Protein AF-A0A1Q4YFX6-F1 (afdb_monomer)

pLDDT: mean 81.79, std 7.94, range [51.53, 92.31]

Foldseek 3Di:
DDVLPDPCVPPDPVNVVVVLVVLLVVLLVVFDPVSLVSLVVSLVVLVVVCVVCVVVDDPVRNVVSVVVSVVSNVSSVVRD

Solvent-accessible surface area (backbone atoms only — not comparable to full-atom values): 4490 Å² total; per-residue (Å²): 134,67,89,68,80,53,92,65,56,79,56,56,66,70,58,58,51,52,49,53,52,51,48,48,54,49,16,62,70,66,30,31,70,67,12,22,51,49,32,45,53,51,49,51,53,52,49,52,53,47,64,72,45,48,91,81,51,56,74,70,60,47,53,57,52,51,49,53,50,52,51,50,50,52,48,26,62,72,33,82

Radius of gyration: 14.07 Å; Cα contacts (8 Å, |Δi|>4): 48; chains: 1; bounding box: 30×25×38 Å

Structure (mmCIF, N/CA/C/O backbone):
data_AF-A0A1Q4YFX6-F1
#
_entry.id   AF-A0A1Q4YFX6-F1
#
loop_
_atom_site.group_PDB
_atom_site.id
_atom_site.type_symbol
_atom_site.label_atom_id
_atom_site.label_alt_id
_atom_site.label_comp_id
_atom_site.label_asym_id
_atom_site.label_entity_id
_atom_site.label_seq_id
_atom_site.pdbx_PDB_ins_code
_atom_site.Cartn_x
_atom_site.Cartn_y
_atom_site.Cartn_z
_atom_site.occupancy
_atom_site.B_iso_or_equiv
_atom_site.auth_seq_id
_atom_site.auth_comp_id
_atom_site.auth_asym_id
_atom_site.auth_atom_id
_atom_site.pdbx_PDB_model_num
ATOM 1 N N . MET A 1 1 ? 14.026 -10.593 -20.423 1.00 51.53 1 MET A N 1
ATOM 2 C CA . MET A 1 1 ? 12.722 -10.835 -19.766 1.00 51.53 1 MET A CA 1
ATOM 3 C C . MET A 1 1 ? 11.725 -9.846 -20.339 1.00 51.53 1 MET A C 1
ATOM 5 O O . MET A 1 1 ? 12.044 -8.666 -20.365 1.00 51.53 1 MET A O 1
ATOM 9 N N . ILE A 1 2 ? 10.586 -10.305 -20.860 1.00 54.59 2 ILE A N 1
ATOM 10 C CA . ILE A 1 2 ? 9.547 -9.416 -21.404 1.00 54.59 2 ILE A CA 1
ATOM 11 C C . ILE A 1 2 ? 8.769 -8.828 -20.214 1.00 54.59 2 ILE A C 1
ATOM 13 O O . ILE A 1 2 ? 8.240 -9.606 -19.412 1.00 54.59 2 ILE A O 1
ATOM 17 N N . PRO A 1 3 ? 8.705 -7.494 -20.051 1.00 57.62 3 PRO A N 1
ATOM 18 C CA . PRO A 1 3 ? 7.840 -6.873 -19.055 1.00 57.62 3 PRO A CA 1
ATOM 19 C C . PRO A 1 3 ? 6.394 -7.347 -19.250 1.00 57.62 3 PRO A C 1
ATOM 21 O O . PRO A 1 3 ? 5.850 -7.241 -20.344 1.00 57.62 3 PRO A O 1
ATOM 24 N N . GLY A 1 4 ? 5.791 -7.915 -18.203 1.00 65.25 4 GLY A N 1
ATOM 25 C CA . GLY A 1 4 ? 4.421 -8.436 -18.258 1.00 65.25 4 GLY A CA 1
ATOM 26 C C . GLY A 1 4 ? 4.281 -9.924 -18.596 1.00 65.25 4 GLY A C 1
ATOM 27 O O . GLY A 1 4 ? 3.157 -10.382 -18.704 1.00 65.25 4 GLY A O 1
ATOM 28 N N . ALA A 1 5 ? 5.359 -10.709 -18.703 1.00 65.38 5 ALA A N 1
ATOM 29 C CA . ALA A 1 5 ? 5.290 -12.157 -18.978 1.00 65.38 5 ALA A CA 1
ATOM 30 C C . ALA A 1 5 ? 5.292 -13.055 -17.713 1.00 65.38 5 ALA A C 1
ATOM 32 O O . ALA A 1 5 ? 5.888 -14.130 -17.708 1.00 65.38 5 ALA A O 1
ATOM 33 N N . GLY A 1 6 ? 4.653 -12.616 -16.622 1.00 70.94 6 GLY A N 1
ATOM 34 C CA . GLY A 1 6 ? 4.548 -13.369 -15.358 1.00 70.94 6 GLY A CA 1
ATOM 35 C C . GLY A 1 6 ? 3.116 -13.824 -15.036 1.00 70.94 6 GLY A C 1
ATOM 36 O O . GLY A 1 6 ? 2.184 -13.437 -15.740 1.00 70.94 6 GLY A O 1
ATOM 37 N N . PRO A 1 7 ? 2.885 -14.584 -13.948 1.00 71.25 7 PRO A N 1
ATOM 38 C CA . PRO A 1 7 ? 1.543 -15.030 -13.536 1.00 71.25 7 PRO A CA 1
ATOM 39 C C . PRO A 1 7 ? 0.523 -13.887 -13.368 1.00 71.25 7 PRO A C 1
ATOM 41 O O . PRO A 1 7 ? -0.668 -14.072 -13.604 1.00 71.25 7 PRO A O 1
ATOM 44 N N . LEU A 1 8 ? 1.003 -12.684 -13.031 1.00 67.06 8 LEU A N 1
ATOM 45 C CA . LEU A 1 8 ? 0.205 -11.463 -12.867 1.00 67.06 8 LEU A CA 1
ATOM 46 C C . LEU A 1 8 ? -0.177 -10.771 -14.189 1.00 67.06 8 LEU A C 1
ATOM 48 O O . LEU A 1 8 ? -0.940 -9.814 -14.168 1.00 67.06 8 LEU A O 1
ATOM 52 N N . SER A 1 9 ? 0.295 -11.265 -15.338 1.00 74.88 9 SER A N 1
ATOM 53 C CA . SER A 1 9 ? -0.079 -10.783 -16.682 1.00 74.88 9 SER A CA 1
ATOM 54 C C . SER A 1 9 ? -1.577 -10.864 -16.969 1.00 74.88 9 SER A C 1
ATOM 56 O O . SER A 1 9 ? -2.104 -10.121 -17.791 1.00 74.88 9 SER A O 1
ATOM 58 N N . ARG A 1 10 ? -2.263 -11.773 -16.270 1.00 77.56 10 ARG A N 1
ATOM 59 C CA . ARG A 1 10 ? -3.701 -12.014 -16.389 1.00 77.56 10 ARG A CA 1
ATOM 60 C C . ARG A 1 10 ? -4.539 -11.073 -15.526 1.00 77.56 10 ARG A C 1
ATOM 62 O O . ARG A 1 10 ? -5.758 -11.077 -15.654 1.00 77.56 10 ARG A O 1
ATOM 69 N N . VAL A 1 11 ? -3.912 -10.306 -14.632 1.00 80.44 11 VAL A N 1
ATOM 70 C CA . VAL A 1 11 ? -4.619 -9.413 -13.711 1.00 80.44 11 VAL A CA 1
ATOM 71 C C . VAL A 1 11 ? -4.685 -8.016 -14.329 1.00 80.44 11 VAL A C 1
ATOM 73 O O . VAL A 1 11 ? -3.644 -7.382 -14.509 1.00 80.44 11 VAL A O 1
ATOM 76 N N . PRO A 1 12 ? -5.885 -7.497 -14.645 1.00 84.44 12 PRO A N 1
ATOM 77 C CA . PRO A 1 12 ? -6.006 -6.147 -15.168 1.00 84.44 12 PRO A CA 1
ATOM 78 C C . PRO A 1 12 ? -5.596 -5.131 -14.093 1.00 84.44 12 PRO A C 1
ATOM 80 O O . PRO A 1 12 ? -6.040 -5.209 -12.946 1.00 84.44 12 PRO A O 1
ATOM 83 N N . ALA A 1 13 ? -4.771 -4.149 -14.469 1.00 82.94 13 ALA A N 1
ATOM 84 C CA . ALA A 1 13 ? -4.279 -3.117 -13.551 1.00 82.94 13 ALA A CA 1
ATOM 85 C C . ALA A 1 13 ? -5.398 -2.385 -12.774 1.00 82.94 13 ALA A C 1
ATOM 87 O O . ALA A 1 13 ? -5.235 -2.196 -11.566 1.00 82.94 13 ALA A O 1
ATOM 88 N N . PRO A 1 14 ? -6.557 -2.048 -13.385 1.00 88.62 14 PRO A N 1
ATOM 89 C CA . PRO A 1 14 ? -7.684 -1.481 -12.648 1.00 88.62 14 PRO A CA 1
ATOM 90 C C . PRO A 1 14 ? -8.198 -2.393 -11.529 1.00 88.62 14 PRO A C 1
ATOM 92 O O . PRO A 1 14 ? -8.514 -1.907 -10.451 1.00 88.62 14 PRO A O 1
ATOM 95 N N . ALA A 1 15 ? -8.246 -3.712 -11.741 1.00 87.50 15 ALA A N 1
ATOM 96 C CA . ALA A 1 15 ? -8.722 -4.644 -10.719 1.00 87.50 15 ALA A CA 1
ATOM 97 C C . ALA A 1 15 ? -7.753 -4.734 -9.535 1.00 87.50 15 ALA A C 1
ATOM 99 O O . ALA A 1 15 ? -8.190 -4.713 -8.387 1.00 87.50 15 ALA A O 1
ATOM 100 N N . ALA A 1 16 ? -6.443 -4.770 -9.797 1.00 86.19 16 ALA A N 1
ATOM 101 C CA . ALA A 1 16 ? -5.436 -4.725 -8.738 1.00 86.19 16 ALA A CA 1
ATOM 102 C C . ALA A 1 16 ? -5.519 -3.415 -7.935 1.00 86.19 16 ALA A C 1
ATOM 104 O O . ALA A 1 16 ? -5.436 -3.434 -6.708 1.00 86.19 16 ALA A O 1
ATOM 105 N N . PHE A 1 17 ? -5.741 -2.285 -8.613 1.00 83.50 17 PHE A N 1
ATOM 106 C CA . PHE A 1 17 ? -5.944 -0.997 -7.954 1.00 83.50 17 PHE A CA 1
ATOM 107 C C . PHE A 1 17 ? -7.202 -0.988 -7.074 1.00 83.50 17 PHE A C 1
ATOM 109 O O . PHE A 1 17 ? -7.128 -0.608 -5.908 1.00 83.50 17 PHE A O 1
ATO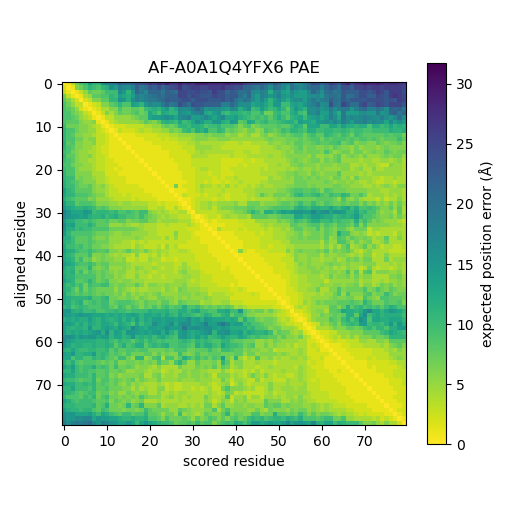M 116 N N . LEU A 1 18 ? -8.339 -1.452 -7.601 1.00 92.31 18 LEU A N 1
ATOM 117 C CA . LEU A 1 18 ? -9.597 -1.526 -6.853 1.00 92.31 18 LEU A CA 1
ATOM 118 C C . LEU A 1 18 ? -9.489 -2.442 -5.630 1.00 92.31 18 LEU A C 1
ATOM 120 O O . LEU A 1 18 ? -10.031 -2.111 -4.579 1.00 92.31 18 LEU A O 1
ATOM 124 N N . LEU A 1 19 ? -8.752 -3.551 -5.735 1.00 89.12 19 LEU A N 1
ATOM 125 C CA . LEU A 1 19 ? -8.474 -4.438 -4.606 1.00 89.12 19 LEU A CA 1
ATOM 126 C C . LEU A 1 19 ? -7.725 -3.699 -3.490 1.00 89.12 19 LEU A C 1
ATOM 128 O O . LEU A 1 19 ? -8.142 -3.739 -2.337 1.00 89.12 19 LEU A O 1
ATOM 132 N N . VAL A 1 20 ? -6.633 -3.008 -3.831 1.00 88.19 20 VAL A N 1
ATOM 133 C CA . VAL A 1 20 ? -5.838 -2.231 -2.865 1.00 88.19 20 VAL A CA 1
ATOM 134 C C . VAL A 1 20 ? -6.690 -1.139 -2.223 1.00 88.19 20 VAL A C 1
ATOM 136 O O . VAL A 1 20 ? -6.652 -0.977 -1.006 1.00 88.19 20 VAL A O 1
ATOM 139 N N . LEU A 1 21 ? -7.490 -0.430 -3.023 1.00 88.75 21 LEU A N 1
ATOM 140 C CA . LEU A 1 21 ? -8.394 0.610 -2.541 1.00 88.75 21 LEU A CA 1
ATOM 141 C C . LEU A 1 21 ? -9.427 0.050 -1.555 1.00 88.75 21 LEU A C 1
ATOM 143 O O . LEU A 1 21 ? -9.633 0.632 -0.492 1.00 88.75 21 LEU A O 1
ATOM 147 N N . ALA A 1 22 ? -10.039 -1.090 -1.882 1.00 91.12 22 ALA A N 1
ATOM 148 C CA . ALA A 1 22 ? -11.005 -1.754 -1.018 1.00 91.12 22 ALA A CA 1
ATOM 149 C C . ALA A 1 22 ? -10.361 -2.220 0.294 1.00 91.12 22 ALA A C 1
ATOM 151 O O . ALA A 1 22 ? -10.897 -1.936 1.360 1.00 91.12 22 ALA A O 1
ATOM 152 N N . LEU A 1 23 ? -9.193 -2.873 0.238 1.00 88.81 23 LEU A N 1
ATOM 153 C CA . LEU A 1 23 ? -8.463 -3.323 1.430 1.00 88.81 23 LEU A CA 1
ATOM 154 C C . LEU A 1 23 ? -8.073 -2.154 2.334 1.00 88.81 23 LEU A C 1
ATOM 156 O O . LEU A 1 23 ? -8.250 -2.225 3.548 1.00 88.81 23 LEU A O 1
ATOM 160 N N . PHE A 1 24 ? -7.570 -1.072 1.739 1.00 83.69 24 PHE A N 1
ATOM 161 C CA . PHE A 1 24 ? -7.185 0.124 2.471 1.00 83.69 24 PHE A CA 1
ATOM 162 C C . PHE A 1 24 ? -8.396 0.790 3.136 1.00 83.69 24 PHE A C 1
ATOM 164 O O . PHE A 1 24 ? -8.382 1.033 4.342 1.00 83.69 24 PHE A O 1
ATOM 171 N N . GLY A 1 25 ? -9.470 1.028 2.377 1.00 88.88 25 GLY A N 1
ATOM 172 C CA . GLY A 1 25 ? -10.697 1.624 2.905 1.00 88.88 25 GLY A CA 1
ATOM 173 C C . GLY A 1 25 ? -11.324 0.779 4.013 1.00 88.88 25 GLY A C 1
ATOM 174 O O . GLY A 1 25 ? -11.697 1.311 5.056 1.00 88.88 25 GLY A O 1
ATOM 175 N N . LEU A 1 26 ? -11.370 -0.543 3.829 1.00 87.50 26 LEU A N 1
ATOM 176 C CA . LEU A 1 26 ? -11.913 -1.470 4.818 1.00 87.50 26 LEU A CA 1
ATOM 177 C C . LEU A 1 26 ? -11.050 -1.519 6.087 1.00 87.50 26 LEU A C 1
ATOM 179 O O . LEU A 1 26 ? -11.586 -1.476 7.190 1.00 87.50 26 LEU A O 1
ATOM 183 N N . GLY A 1 27 ? -9.722 -1.554 5.946 1.00 82.75 27 GLY A N 1
ATOM 184 C CA . GLY A 1 27 ? -8.796 -1.539 7.079 1.00 82.75 27 GLY A CA 1
ATOM 185 C C . GLY A 1 27 ? -8.924 -0.270 7.926 1.00 82.75 27 GLY A C 1
ATOM 186 O O . GLY A 1 27 ? -8.972 -0.349 9.153 1.00 82.75 27 GLY A O 1
ATOM 187 N N . VAL A 1 28 ? -9.067 0.891 7.277 1.00 85.06 28 VAL A N 1
ATOM 188 C CA . VAL A 1 28 ? -9.316 2.172 7.959 1.00 85.06 28 VAL A CA 1
ATOM 189 C C . VAL A 1 28 ? -10.702 2.205 8.611 1.00 85.06 28 VAL A C 1
ATOM 191 O O . VAL A 1 28 ? -10.839 2.731 9.712 1.00 85.06 28 VAL A O 1
ATOM 194 N N . TRP A 1 29 ? -11.723 1.634 7.966 1.00 87.81 29 TRP A N 1
ATOM 195 C CA . TRP A 1 29 ? -13.092 1.613 8.487 1.00 87.81 29 TRP A CA 1
ATOM 196 C C . TRP A 1 29 ? -13.251 0.727 9.729 1.00 87.81 29 TRP A C 1
ATOM 198 O O . TRP A 1 29 ? -13.907 1.132 10.685 1.00 87.81 29 TRP A O 1
ATOM 208 N N . ILE A 1 30 ? -12.654 -0.472 9.728 1.00 86.25 30 ILE A N 1
ATOM 209 C CA . ILE A 1 30 ? -12.775 -1.443 10.830 1.00 86.25 30 ILE A CA 1
ATOM 210 C C . ILE A 1 30 ? -12.119 -0.911 12.115 1.00 86.25 30 ILE A C 1
ATOM 212 O O . ILE A 1 30 ? -12.675 -1.092 13.197 1.00 86.25 30 ILE A O 1
ATOM 216 N N . ARG A 1 31 ? -10.973 -0.222 11.990 1.00 80.00 31 ARG A N 1
ATOM 217 C CA . ARG A 1 31 ? -10.117 0.242 13.102 1.00 80.00 31 ARG A CA 1
ATOM 218 C C . ARG A 1 31 ? -9.683 -0.879 14.069 1.00 80.00 31 ARG A C 1
ATOM 220 O O . ARG A 1 31 ? -10.056 -2.044 13.928 1.00 80.00 31 ARG A O 1
ATOM 227 N N . GLY A 1 32 ? -8.802 -0.556 15.014 1.00 82.50 32 GLY A N 1
ATOM 228 C CA . GLY A 1 32 ? -8.237 -1.500 15.979 1.00 82.50 32 GLY A CA 1
ATOM 229 C C . GLY A 1 32 ? -7.330 -2.562 15.347 1.00 82.50 32 GLY A C 1
ATOM 230 O O . GLY A 1 32 ? -6.867 -2.443 14.210 1.00 82.50 32 GLY A O 1
ATOM 231 N N . THR A 1 33 ? -7.080 -3.649 16.083 1.00 83.81 33 THR A N 1
ATOM 232 C CA . THR A 1 33 ? -6.085 -4.675 15.718 1.00 83.81 33 THR A CA 1
ATOM 233 C C . THR A 1 33 ? -6.362 -5.341 14.367 1.00 83.81 33 THR A C 1
ATOM 235 O O . THR A 1 33 ? -5.430 -5.607 13.612 1.00 83.81 33 THR A O 1
ATOM 238 N N . VAL A 1 34 ? -7.631 -5.590 14.028 1.00 87.31 34 VAL A N 1
ATOM 239 C CA . VAL A 1 34 ? -8.008 -6.234 12.756 1.00 87.31 34 VAL A CA 1
ATOM 240 C C . VAL A 1 34 ? -7.732 -5.309 11.567 1.00 87.31 34 VAL A C 1
ATOM 242 O O . VAL A 1 34 ? -7.158 -5.750 10.570 1.00 87.31 34 VAL A O 1
ATOM 245 N N . GLY A 1 35 ? -8.077 -4.021 11.682 1.00 82.56 35 GLY A N 1
ATOM 246 C CA . GLY A 1 35 ? -7.753 -3.014 10.669 1.00 82.56 35 GLY A CA 1
ATOM 247 C C . GLY A 1 35 ? -6.243 -2.827 10.501 1.00 82.56 35 GLY A C 1
ATOM 248 O O . GLY A 1 35 ? -5.740 -2.816 9.377 1.00 82.56 35 GLY A O 1
ATOM 249 N N . ALA A 1 36 ? -5.504 -2.784 11.614 1.00 82.06 36 ALA A N 1
ATOM 250 C CA . ALA A 1 36 ? -4.048 -2.683 11.612 1.00 82.06 36 ALA A CA 1
ATOM 251 C C . ALA A 1 36 ? -3.366 -3.901 10.964 1.00 82.06 36 ALA A C 1
ATOM 253 O O . ALA A 1 36 ? -2.415 -3.730 10.204 1.00 82.06 36 ALA A O 1
ATOM 254 N N . LEU A 1 37 ? -3.861 -5.124 11.190 1.00 88.38 37 LEU A N 1
ATOM 255 C CA . LEU A 1 37 ? -3.336 -6.320 10.522 1.00 88.38 37 LEU A CA 1
ATOM 256 C C . LEU A 1 37 ? -3.570 -6.279 9.009 1.00 88.38 37 LEU A C 1
ATOM 258 O O . LEU A 1 37 ? -2.649 -6.575 8.252 1.00 88.38 37 LEU A O 1
ATOM 262 N N . LEU A 1 38 ? -4.764 -5.875 8.562 1.00 85.75 38 LEU A N 1
ATOM 263 C CA . LEU A 1 38 ? -5.088 -5.731 7.138 1.00 85.75 38 LEU A CA 1
ATOM 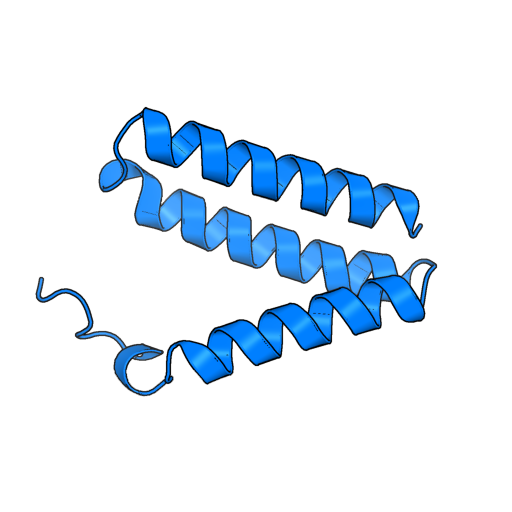264 C C . LEU A 1 38 ? -4.178 -4.711 6.443 1.00 85.75 38 LEU A C 1
ATOM 266 O O . LEU A 1 38 ? -3.585 -5.007 5.403 1.00 85.75 38 LEU A O 1
ATOM 270 N N . LEU A 1 39 ? -4.037 -3.523 7.034 1.00 84.44 39 LEU A N 1
ATOM 271 C CA . LEU A 1 39 ? -3.181 -2.464 6.501 1.00 84.44 39 LEU A CA 1
ATOM 272 C C . LEU A 1 39 ? -1.692 -2.821 6.595 1.00 84.44 39 LEU A C 1
ATOM 274 O O . LEU A 1 39 ? -0.936 -2.535 5.669 1.00 84.44 39 LEU A O 1
ATOM 278 N N . GLY A 1 40 ? -1.278 -3.518 7.655 1.00 84.75 40 GLY A N 1
ATOM 279 C CA . GLY A 1 40 ? 0.077 -4.037 7.814 1.00 84.75 40 GLY A CA 1
ATOM 280 C C . GLY A 1 40 ? 0.435 -5.068 6.742 1.00 84.75 40 GLY A C 1
ATOM 281 O O . GLY A 1 40 ? 1.503 -4.984 6.140 1.00 84.75 40 GLY A O 1
ATOM 282 N N . LEU A 1 41 ? -0.479 -5.991 6.427 1.00 91.44 41 LEU A N 1
ATOM 283 C CA . LEU A 1 41 ? -0.309 -6.946 5.327 1.00 91.44 41 LEU A CA 1
ATOM 284 C C . LEU A 1 41 ? -0.186 -6.230 3.978 1.00 91.44 41 LEU A C 1
ATOM 286 O O . LEU A 1 41 ? 0.673 -6.578 3.166 1.00 91.44 41 LEU A O 1
ATOM 290 N N . LEU A 1 42 ? -1.001 -5.194 3.761 1.00 85.44 42 LEU A N 1
ATOM 291 C CA . LEU A 1 42 ? -0.927 -4.355 2.569 1.00 85.44 42 LEU A CA 1
ATOM 292 C C . LEU A 1 42 ? 0.429 -3.637 2.476 1.00 85.44 42 LEU A C 1
ATOM 294 O O . LEU A 1 42 ? 1.052 -3.629 1.415 1.00 85.44 42 LEU A O 1
ATOM 298 N N . ALA A 1 43 ? 0.926 -3.094 3.589 1.00 84.06 43 ALA A N 1
ATOM 299 C CA . ALA A 1 43 ? 2.230 -2.444 3.663 1.00 84.06 43 ALA A CA 1
ATOM 300 C C . ALA A 1 43 ? 3.378 -3.415 3.362 1.00 84.06 43 ALA A C 1
ATOM 302 O O . ALA A 1 43 ? 4.272 -3.082 2.583 1.00 84.06 43 ALA A O 1
ATOM 303 N N . LEU A 1 44 ? 3.329 -4.635 3.905 1.00 88.00 44 LEU A N 1
ATOM 304 C CA . LEU A 1 44 ? 4.308 -5.686 3.617 1.00 88.00 44 LEU A CA 1
ATOM 305 C C . LEU A 1 44 ? 4.297 -6.090 2.140 1.00 88.00 44 LEU A C 1
ATOM 307 O O .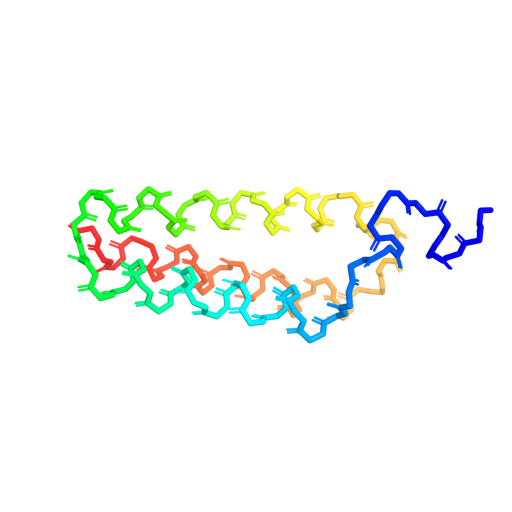 LEU A 1 44 ? 5.360 -6.224 1.534 1.00 88.00 44 LEU A O 1
ATOM 311 N N . ALA A 1 45 ? 3.116 -6.231 1.535 1.00 86.38 45 ALA A N 1
ATOM 312 C CA . ALA A 1 45 ? 2.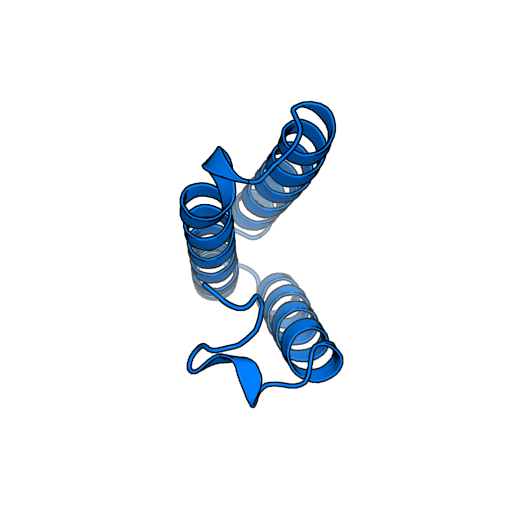996 -6.543 0.114 1.00 86.38 45 ALA A CA 1
ATOM 313 C C . ALA A 1 45 ? 3.621 -5.442 -0.762 1.00 86.38 45 ALA A C 1
ATOM 315 O O . ALA A 1 45 ? 4.385 -5.738 -1.684 1.00 86.38 45 ALA A O 1
ATOM 316 N N . VAL A 1 46 ? 3.360 -4.168 -0.447 1.00 82.94 46 VAL A N 1
ATOM 317 C CA . VAL A 1 46 ? 3.964 -3.024 -1.150 1.00 82.94 46 VAL A CA 1
ATOM 318 C C . VAL A 1 46 ? 5.478 -2.977 -0.933 1.00 82.94 46 VAL A C 1
ATOM 320 O O . VAL A 1 46 ? 6.216 -2.743 -1.891 1.00 82.94 46 VAL A O 1
ATOM 323 N N . ALA A 1 47 ? 5.963 -3.242 0.283 1.00 83.12 47 ALA A N 1
ATOM 324 C CA . ALA A 1 47 ? 7.391 -3.303 0.585 1.00 83.12 47 ALA A CA 1
ATOM 325 C C . ALA A 1 47 ? 8.095 -4.400 -0.226 1.00 83.12 47 ALA A C 1
ATOM 327 O O . ALA A 1 47 ? 9.141 -4.148 -0.822 1.00 83.12 47 ALA A O 1
ATOM 328 N N . ALA A 1 48 ? 7.498 -5.592 -0.320 1.00 85.12 48 ALA A N 1
ATOM 329 C CA . ALA A 1 48 ? 8.014 -6.688 -1.135 1.00 85.12 48 ALA A CA 1
ATOM 330 C C . ALA A 1 48 ? 8.028 -6.329 -2.631 1.00 85.12 48 ALA A C 1
ATOM 332 O O . ALA A 1 48 ? 9.009 -6.586 -3.336 1.00 85.12 48 ALA A O 1
ATOM 333 N N . LEU A 1 49 ? 6.975 -5.669 -3.124 1.00 82.31 49 LEU A N 1
ATOM 334 C CA . LEU A 1 49 ? 6.924 -5.177 -4.501 1.00 82.31 49 LEU A CA 1
ATOM 335 C C . LEU A 1 49 ? 8.018 -4.130 -4.761 1.00 82.31 49 LEU A C 1
ATOM 337 O O . LEU A 1 49 ? 8.659 -4.121 -5.812 1.00 82.31 49 LEU A O 1
ATOM 341 N N . LEU A 1 50 ? 8.264 -3.243 -3.799 1.00 80.12 50 LEU A N 1
ATOM 342 C CA . LEU A 1 50 ? 9.305 -2.228 -3.896 1.00 80.12 50 LEU A CA 1
ATOM 343 C C . LEU A 1 50 ? 10.703 -2.852 -3.858 1.00 80.12 50 LEU A C 1
ATOM 345 O O . LEU A 1 50 ? 11.537 -2.486 -4.676 1.00 80.12 50 LEU A O 1
ATOM 349 N N . ALA A 1 51 ? 10.943 -3.821 -2.975 1.00 82.19 51 ALA A N 1
ATOM 350 C CA . ALA A 1 51 ? 12.211 -4.539 -2.871 1.00 82.19 51 ALA A CA 1
ATOM 351 C C . ALA A 1 51 ? 12.537 -5.310 -4.160 1.00 82.19 51 ALA A C 1
ATOM 353 O O . ALA A 1 51 ? 13.660 -5.252 -4.654 1.00 82.19 51 ALA A O 1
ATOM 354 N N . THR A 1 52 ? 11.542 -5.972 -4.755 1.00 84.75 52 THR A N 1
ATOM 355 C CA . THR A 1 52 ? 11.714 -6.705 -6.021 1.00 84.75 52 THR A CA 1
ATOM 356 C C . THR A 1 52 ? 11.903 -5.777 -7.220 1.00 84.75 52 THR A C 1
ATOM 358 O O . THR A 1 52 ? 12.660 -6.095 -8.134 1.00 84.75 52 THR A O 1
ATOM 361 N N . THR A 1 53 ? 11.260 -4.606 -7.224 1.00 81.50 53 THR A N 1
ATOM 362 C CA . THR A 1 53 ? 11.399 -3.622 -8.312 1.00 81.50 53 THR A CA 1
ATOM 363 C C . THR A 1 53 ? 12.564 -2.648 -8.116 1.00 81.50 53 THR A C 1
ATOM 365 O O . THR A 1 53 ? 12.922 -1.934 -9.048 1.00 81.50 53 THR A O 1
ATOM 368 N N . TRP A 1 54 ? 13.213 -2.652 -6.950 1.00 72.19 54 TRP A N 1
ATOM 369 C CA . TRP A 1 54 ? 14.286 -1.736 -6.552 1.00 72.19 54 TRP A CA 1
ATOM 370 C C . TRP A 1 54 ? 15.385 -1.488 -7.601 1.00 72.19 54 TRP A C 1
ATOM 372 O O . TRP A 1 54 ? 15.698 -0.318 -7.856 1.00 72.19 54 TRP A O 1
ATOM 382 N N . PRO A 1 55 ? 15.965 -2.517 -8.255 1.00 75.12 55 PRO A N 1
ATOM 383 C CA . PRO A 1 55 ? 17.025 -2.301 -9.242 1.00 75.12 55 PRO A CA 1
ATOM 384 C C . PRO A 1 55 ? 16.532 -1.623 -10.530 1.00 75.12 55 PRO A C 1
ATOM 386 O O . PRO A 1 55 ? 17.340 -1.056 -11.258 1.00 75.12 55 PRO A O 1
ATOM 389 N N . LEU A 1 56 ? 15.224 -1.639 -10.805 1.00 76.06 56 LEU A N 1
ATOM 390 C CA . LEU A 1 56 ? 14.624 -1.095 -12.029 1.00 76.06 56 LEU A CA 1
ATOM 391 C C . LEU A 1 56 ? 14.173 0.367 -11.891 1.00 76.06 56 LEU A C 1
ATOM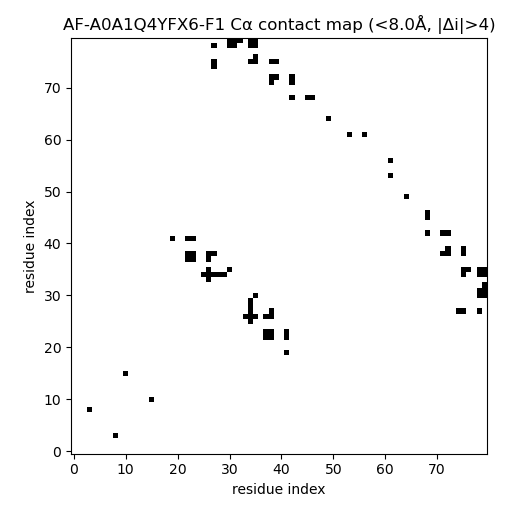 393 O O . LEU A 1 56 ? 13.788 0.985 -12.880 1.00 76.06 56 LEU A O 1
ATOM 397 N N . LEU A 1 57 ? 14.177 0.924 -10.676 1.00 72.44 57 LEU A N 1
ATOM 398 C CA . LEU A 1 57 ? 13.658 2.266 -10.421 1.00 72.44 57 LEU A CA 1
ATOM 399 C C . LEU A 1 57 ? 14.743 3.3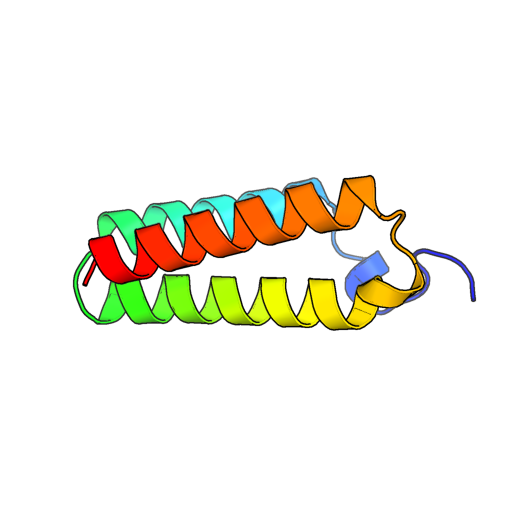39 -10.455 1.00 72.44 57 LEU A C 1
ATOM 401 O O . LEU A 1 57 ? 15.780 3.210 -9.797 1.00 72.44 57 LEU A O 1
ATOM 405 N N . THR A 1 58 ? 14.425 4.452 -11.118 1.00 79.62 58 THR A N 1
ATOM 406 C CA . THR A 1 58 ? 15.177 5.707 -11.032 1.00 79.62 58 THR A CA 1
ATOM 407 C C . THR A 1 58 ? 15.141 6.273 -9.603 1.00 79.62 58 THR A C 1
ATOM 409 O O . THR A 1 58 ? 14.167 6.048 -8.876 1.00 79.62 58 THR A O 1
ATOM 412 N N . PRO A 1 59 ? 16.168 7.028 -9.166 1.00 76.56 59 PRO A N 1
ATOM 413 C CA . PRO A 1 59 ? 16.256 7.535 -7.792 1.00 76.56 59 PRO A CA 1
ATOM 414 C C . PRO A 1 59 ? 15.027 8.345 -7.352 1.00 76.56 59 PRO A C 1
ATOM 416 O O . PRO A 1 59 ? 14.549 8.174 -6.235 1.00 76.56 59 PRO A O 1
ATOM 419 N N . SER A 1 60 ? 14.457 9.158 -8.246 1.00 75.31 60 SER A N 1
ATOM 420 C CA . SER A 1 60 ? 13.245 9.948 -7.985 1.00 75.31 60 SER A CA 1
ATOM 421 C C . SER A 1 60 ? 11.999 9.083 -7.761 1.00 75.31 60 SER A C 1
ATOM 423 O O . SER A 1 60 ? 11.210 9.352 -6.855 1.00 75.31 60 SER A O 1
ATOM 425 N N . ALA A 1 61 ? 11.842 7.997 -8.523 1.00 80.00 61 ALA A N 1
ATOM 426 C CA . ALA A 1 61 ? 10.727 7.067 -8.356 1.00 80.00 61 ALA A CA 1
ATOM 427 C C . ALA A 1 61 ? 10.808 6.291 -7.028 1.00 80.00 61 ALA A C 1
ATOM 429 O O . ALA A 1 61 ? 9.776 5.936 -6.455 1.00 80.00 61 ALA A O 1
ATOM 430 N N . ARG A 1 62 ? 12.023 6.053 -6.511 1.00 82.25 62 ARG A N 1
ATOM 431 C CA . ARG A 1 62 ? 12.228 5.406 -5.203 1.00 82.25 62 ARG A CA 1
ATOM 432 C C . ARG A 1 62 ? 11.706 6.278 -4.068 1.00 82.25 62 ARG A C 1
ATOM 434 O O . ARG A 1 62 ? 10.987 5.772 -3.214 1.00 82.25 62 ARG A O 1
ATOM 441 N N . VAL A 1 63 ? 12.015 7.576 -4.093 1.00 86.38 63 VAL A N 1
ATOM 442 C CA . VAL A 1 63 ? 11.598 8.523 -3.045 1.00 86.38 63 VAL A CA 1
ATOM 443 C C . VAL A 1 63 ? 10.076 8.567 -2.917 1.00 86.38 63 VAL A C 1
ATOM 445 O O . VAL A 1 63 ? 9.555 8.409 -1.818 1.00 86.38 63 VAL A O 1
ATOM 448 N N . LEU A 1 64 ? 9.354 8.699 -4.034 1.00 86.19 64 LEU A N 1
ATOM 449 C CA . LEU A 1 64 ? 7.888 8.730 -4.021 1.00 86.19 64 LEU A CA 1
ATOM 450 C C . LEU A 1 64 ? 7.280 7.441 -3.457 1.00 86.19 64 LEU A C 1
ATOM 452 O O . LEU A 1 64 ? 6.366 7.499 -2.639 1.00 86.19 64 LEU A O 1
ATOM 456 N N . ARG A 1 65 ? 7.792 6.269 -3.855 1.00 85.06 65 ARG A N 1
ATOM 457 C CA . ARG A 1 65 ? 7.277 4.989 -3.344 1.00 85.06 65 ARG A CA 1
ATOM 458 C C . ARG A 1 65 ? 7.580 4.782 -1.864 1.00 85.06 65 ARG A C 1
ATOM 460 O O . ARG A 1 65 ? 6.729 4.263 -1.149 1.00 85.06 65 ARG A O 1
ATOM 467 N N . LEU A 1 66 ? 8.753 5.209 -1.401 1.00 86.31 66 LEU A N 1
ATOM 468 C CA . LEU A 1 66 ? 9.093 5.192 0.022 1.00 86.31 66 LEU A CA 1
ATOM 469 C C . LEU A 1 66 ? 8.186 6.126 0.825 1.00 86.31 66 LEU A C 1
ATOM 471 O O . LEU A 1 66 ? 7.740 5.748 1.902 1.00 86.31 66 LEU A O 1
ATOM 475 N N . LEU A 1 67 ? 7.859 7.301 0.284 1.00 89.44 67 LEU A N 1
ATOM 476 C CA . LEU A 1 67 ? 6.923 8.235 0.907 1.00 89.44 67 LEU A CA 1
ATOM 477 C C . LEU A 1 67 ? 5.529 7.606 1.036 1.00 89.44 67 LEU A C 1
ATOM 479 O O . LEU A 1 67 ? 4.956 7.617 2.121 1.00 89.44 67 LEU A O 1
ATOM 483 N N . VAL A 1 68 ? 5.013 6.988 -0.031 1.00 87.56 68 VAL A N 1
ATOM 484 C CA . VAL A 1 68 ? 3.728 6.265 0.005 1.00 87.56 68 VAL A CA 1
ATOM 485 C C . VAL A 1 68 ? 3.748 5.144 1.046 1.00 87.56 68 VAL A C 1
ATOM 487 O O . VAL A 1 68 ? 2.796 5.005 1.812 1.00 87.56 68 VAL A O 1
ATOM 490 N N . LEU A 1 69 ? 4.836 4.371 1.115 1.00 85.19 69 LEU A N 1
ATO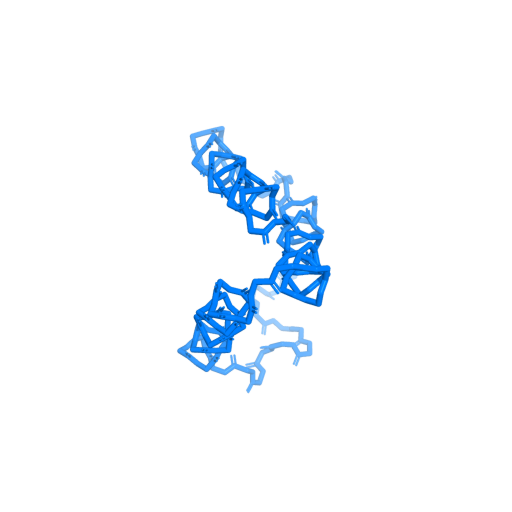M 491 C CA . LEU A 1 69 ? 4.995 3.318 2.117 1.00 85.19 69 LEU A CA 1
ATOM 492 C C . LEU A 1 69 ? 4.993 3.894 3.542 1.00 85.19 69 LEU A C 1
ATOM 494 O O . LEU A 1 69 ? 4.306 3.368 4.413 1.00 85.19 69 LEU A O 1
ATOM 498 N N . ALA A 1 70 ? 5.718 4.989 3.775 1.00 89.00 70 ALA A N 1
ATOM 499 C CA . ALA A 1 70 ? 5.776 5.653 5.073 1.00 89.00 70 ALA A CA 1
ATOM 500 C C . ALA A 1 70 ? 4.397 6.166 5.510 1.00 89.00 70 ALA A C 1
ATOM 502 O O . ALA A 1 70 ? 3.998 5.956 6.653 1.00 89.00 70 ALA A O 1
ATOM 503 N N . VAL A 1 71 ? 3.641 6.774 4.591 1.00 89.50 71 VAL A N 1
ATOM 504 C CA . VAL A 1 71 ? 2.261 7.213 4.843 1.00 89.50 71 VAL A CA 1
ATOM 505 C C . VAL A 1 71 ? 1.363 6.023 5.182 1.00 89.50 71 VAL A C 1
ATOM 507 O O . VAL A 1 71 ? 0.617 6.084 6.155 1.00 89.50 71 VAL A O 1
ATOM 510 N N . LEU A 1 72 ? 1.457 4.916 4.440 1.00 84.69 72 LEU A N 1
ATOM 511 C CA . LEU A 1 72 ? 0.673 3.710 4.715 1.00 84.69 72 LEU A CA 1
ATOM 512 C C . LEU A 1 72 ? 0.977 3.121 6.102 1.00 84.69 72 LEU A C 1
ATOM 514 O O . LEU A 1 72 ? 0.059 2.727 6.823 1.00 84.69 72 LEU A O 1
ATOM 5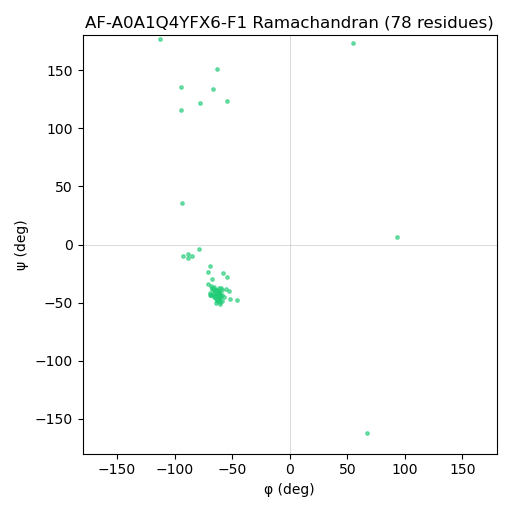18 N N . VAL A 1 73 ? 2.250 3.096 6.502 1.00 85.75 73 VAL A N 1
ATOM 519 C CA . VAL A 1 73 ? 2.668 2.653 7.841 1.00 85.75 73 VAL A CA 1
ATOM 520 C C . VAL A 1 73 ? 2.134 3.595 8.915 1.00 85.75 73 VAL A C 1
ATOM 522 O O . VAL A 1 73 ? 1.571 3.129 9.902 1.00 85.75 73 VAL A O 1
ATOM 525 N N . LEU A 1 74 ? 2.243 4.910 8.710 1.00 89.50 74 LEU A N 1
ATOM 526 C CA . LEU A 1 74 ? 1.699 5.902 9.635 1.00 89.50 74 LEU A CA 1
ATOM 527 C C . LEU A 1 74 ? 0.194 5.705 9.837 1.00 89.50 74 LEU A C 1
ATOM 529 O O . LEU A 1 74 ? -0.280 5.707 10.972 1.00 89.50 74 LEU A O 1
ATOM 533 N N . ILE A 1 75 ? -0.551 5.486 8.751 1.00 82.62 75 ILE A N 1
ATOM 534 C CA . ILE A 1 75 ? -1.988 5.219 8.816 1.00 82.62 75 ILE A CA 1
ATOM 535 C C . ILE A 1 75 ? -2.234 3.939 9.602 1.00 82.62 75 ILE A C 1
ATOM 537 O O . ILE A 1 75 ? -3.020 3.976 10.533 1.00 82.62 75 ILE A O 1
ATOM 541 N N . THR A 1 76 ? -1.515 2.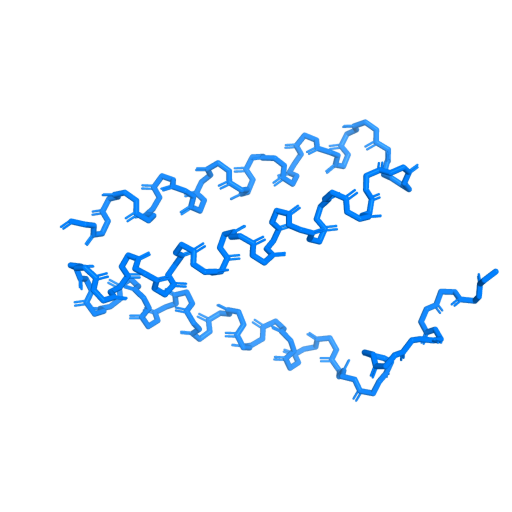856 9.301 1.00 79.62 76 THR A N 1
ATOM 542 C CA . THR A 1 76 ? -1.623 1.572 10.017 1.00 79.62 76 THR A CA 1
ATOM 543 C C . THR A 1 76 ? -1.480 1.746 11.531 1.00 79.62 76 THR A C 1
ATOM 545 O O . THR A 1 76 ? -2.309 1.236 12.279 1.00 79.62 76 THR A O 1
ATOM 548 N N . VAL A 1 77 ? -0.474 2.506 11.979 1.00 83.88 77 VAL A N 1
ATOM 549 C CA . VAL A 1 77 ? -0.271 2.835 13.401 1.00 83.88 77 VAL A CA 1
ATOM 550 C C . VAL A 1 77 ? -1.400 3.713 13.943 1.00 83.88 77 VAL A C 1
ATOM 552 O O . VAL A 1 77 ? -1.814 3.533 15.077 1.00 83.88 77 VAL A O 1
ATOM 555 N N . SER A 1 78 ? -1.923 4.639 13.139 1.00 82.06 78 SER A N 1
ATOM 556 C CA . SER A 1 78 ? -3.008 5.544 13.546 1.00 82.06 78 SER A CA 1
ATOM 557 C C . SER A 1 78 ? -4.361 4.848 13.703 1.00 82.06 78 SER A C 1
ATOM 559 O O . SER A 1 78 ? -5.247 5.389 14.364 1.00 82.06 78 SER A O 1
ATOM 561 N N . VAL A 1 79 ? -4.566 3.703 13.039 1.00 77.00 79 VAL A N 1
ATOM 562 C CA . VAL A 1 79 ? -5.817 2.940 13.160 1.00 77.00 79 VAL A CA 1
ATOM 563 C C . VAL A 1 79 ? -5.792 1.932 14.307 1.00 77.00 79 VAL A C 1
ATOM 565 O O . VAL A 1 79 ? -6.852 1.389 14.621 1.00 77.00 79 VAL A O 1
ATOM 568 N N . LEU A 1 80 ? -4.616 1.678 14.889 1.00 75.19 80 LEU A N 1
ATOM 569 C CA . LEU A 1 80 ? -4.431 0.837 16.070 1.00 75.19 80 LEU A CA 1
ATOM 570 C C . LEU A 1 80 ? -5.045 1.506 17.308 1.00 75.19 80 LEU A C 1
ATOM 572 O O . LEU A 1 80 ? -5.728 0.771 18.055 1.00 75.19 80 LEU A O 1
#

Sequence (80 aa):
MIPGAGPLSRVPAPAAFLLVLALFGLGVWIRGTVGALLLGLLALAVAALLATTWPLLTPSARVLRLLVLAVLVLITVSVL

Mean predicted aligned error: 7.22 Å

Secondary structure (DSSP, 8-state):
--TT-SGGGGS-HHHHHHHHHHHHHHHHHH-HHHHHHHHHHHHHHHHHHHHHHGGGS-HHHHHHHHHHHHHHHHHHHHH-